Protein AF-A0A927HMG7-F1 (afdb_monomer)

Foldseek 3Di:
DLQAAEEECDPCPPQDDDPHHYDHPVGDLQPSHQEYEYEPVCVVVVVLVVCVVRHPPHAYEYEDEPPDDDDPVCPVSHPYYHYSVPRCPDPPCVVGPD

Mean predicted aligned error: 5.78 Å

Solvent-accessible surface area (backbone atoms only — not comparable to full-atom values): 6045 Å² total; per-residue (Å²): 132,85,81,46,25,34,30,24,70,60,93,50,77,91,72,52,71,62,95,54,53,77,42,48,56,91,78,53,79,53,71,61,44,64,33,37,40,36,40,56,68,46,45,75,73,46,48,53,60,54,45,70,75,60,42,87,78,55,50,32,28,38,41,34,55,87,93,58,76,84,58,77,92,49,51,90,74,37,74,45,77,47,55,64,79,57,75,54,86,76,50,59,50,67,77,56,68,133

Organism: Klebsiella pneumoniae (NCBI:txid573)

Sequence (98 aa):
MKNYKVAVSYDMSDSISTHRKFVNILHTDFSYIAAIIISLDNIQDGRLDFIEQNSFGQPVFAIINKDEVIPTNIINRLTGVIDLNKRIQTGFSRLFPD

InterPro domains:
  IPR005308 Orn/Lys/Arg decarboxylase, N-terminal [PF03709] (5-86)
  IPR011006 CheY-like superfamily [SSF52172] (1-92)
  IPR027464 Ornithine decarboxylase, N-terminal [G3DSA:3.40.50.220] (1-95)

Secondary structure (DSSP, 8-state):
----EEEESS--TTT---SSPEEEGGG--STTEEEEEEEHHHHHTTHHHHHHHHS-S--EEEEE-TT----GGGGGG-SEEEETTS--SSSHHHHS--

Nearest PDB structures (foldseek):
  1c4k-assembly1_A  TM=7.613E-01  e=3.032E-04  Lactobacillus sp. 30A
  5fkz-assembly1_E  TM=5.964E-01  e=2.747E-01  Escherichia coli K-12
  6y3x-assembly1_A  TM=5.676E-01  e=2.935E-01  Francisella tularensis subsp. novicida
  6d8g-assembly1_B  TM=5.464E-01  e=5.037E+00  Bacteroides uniformis str. 3978 T3 ii

pLDDT: mean 83.99, std 14.31, range [47.78, 96.44]

Structure (mmCIF, N/CA/C/O backbone):
data_AF-A0A927HMG7-F1
#
_entry.id   AF-A0A927HMG7-F1
#
loop_
_atom_site.group_PDB
_atom_site.id
_atom_site.type_symbol
_atom_site.label_atom_id
_atom_site.label_alt_id
_atom_site.label_comp_id
_atom_site.label_asym_id
_atom_site.label_entity_id
_atom_site.label_seq_id
_atom_site.pdbx_PDB_ins_code
_atom_site.Cartn_x
_atom_site.Cartn_y
_atom_site.Cartn_z
_atom_site.occupancy
_atom_site.B_iso_or_equiv
_atom_site.auth_seq_id
_atom_site.auth_comp_id
_atom_site.auth_asym_id
_atom_site.auth_atom_id
_atom_site.pdbx_PDB_model_num
ATOM 1 N N . MET A 1 1 ? -9.874 17.090 14.907 1.00 53.62 1 MET A N 1
ATOM 2 C CA . MET A 1 1 ? -9.693 16.406 13.607 1.00 53.62 1 MET A CA 1
ATOM 3 C C . MET A 1 1 ? -8.794 15.203 13.842 1.00 53.62 1 MET A C 1
ATOM 5 O O . MET A 1 1 ? -7.830 15.334 14.588 1.00 53.62 1 MET A O 1
ATOM 9 N N . LYS A 1 2 ? -9.147 14.018 13.329 1.00 64.75 2 LYS A N 1
ATOM 10 C CA . LYS A 1 2 ? -8.283 12.833 13.443 1.00 64.75 2 LYS A CA 1
ATOM 11 C C . LYS A 1 2 ? -7.124 13.010 12.459 1.00 64.75 2 LYS A C 1
ATOM 13 O O . LYS A 1 2 ? -7.369 13.129 11.266 1.00 64.75 2 LYS A O 1
ATOM 18 N N . ASN A 1 3 ? -5.888 13.048 12.954 1.00 83.19 3 ASN A N 1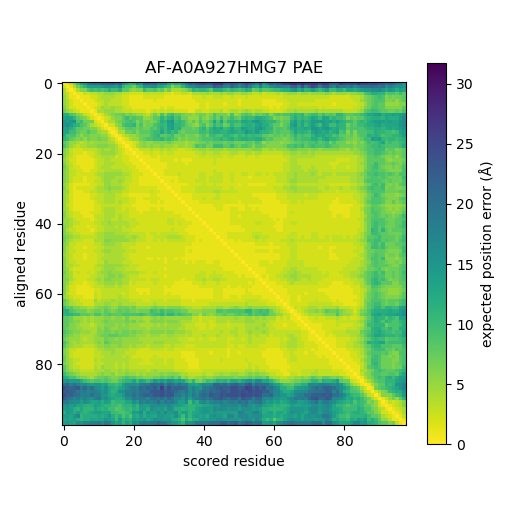
ATOM 19 C CA . ASN A 1 3 ? -4.699 13.163 12.107 1.00 83.19 3 ASN A CA 1
ATOM 20 C C . ASN A 1 3 ? -4.386 11.801 11.488 1.00 83.19 3 ASN A C 1
ATOM 22 O O . ASN A 1 3 ? -3.636 11.012 12.069 1.00 83.19 3 ASN A O 1
ATOM 26 N N . TYR A 1 4 ? -4.997 11.518 10.338 1.00 90.25 4 TYR A N 1
ATOM 27 C CA . TYR A 1 4 ? -4.707 10.299 9.599 1.00 90.25 4 TYR A CA 1
ATOM 28 C C . TYR A 1 4 ? -3.265 10.309 9.074 1.00 90.25 4 TYR A C 1
ATOM 30 O O . TYR A 1 4 ? -2.730 11.346 8.679 1.00 90.25 4 TYR A O 1
ATOM 38 N N . LYS A 1 5 ? -2.631 9.139 9.086 1.00 92.19 5 LYS A N 1
ATOM 39 C CA . LYS A 1 5 ? -1.265 8.904 8.604 1.00 92.19 5 LYS A CA 1
ATOM 40 C C . LYS A 1 5 ? -1.294 8.115 7.297 1.00 92.19 5 LYS A C 1
ATOM 42 O O . LYS A 1 5 ? -2.339 7.609 6.887 1.00 92.19 5 LYS A O 1
ATOM 47 N N . VAL A 1 6 ? -0.135 7.990 6.666 1.00 92.00 6 VAL A N 1
ATOM 48 C CA . VAL A 1 6 ? 0.079 7.086 5.532 1.00 92.00 6 VAL A CA 1
ATOM 49 C C . VAL A 1 6 ? 0.980 5.947 5.993 1.00 92.00 6 VAL A C 1
ATOM 51 O O . VAL A 1 6 ? 2.054 6.198 6.542 1.00 92.00 6 VAL A O 1
ATOM 54 N N . ALA A 1 7 ? 0.539 4.705 5.810 1.00 94.56 7 ALA A N 1
ATOM 55 C CA . ALA A 1 7 ? 1.358 3.542 6.126 1.00 94.56 7 ALA A CA 1
ATOM 56 C C . ALA A 1 7 ? 2.253 3.196 4.927 1.00 94.56 7 ALA A C 1
ATOM 58 O O . ALA A 1 7 ? 1.775 3.194 3.795 1.00 94.56 7 ALA A O 1
ATOM 59 N N . VAL A 1 8 ? 3.536 2.922 5.160 1.00 93.75 8 VAL A N 1
ATOM 60 C CA . VAL A 1 8 ? 4.533 2.671 4.106 1.00 93.75 8 VAL A CA 1
ATOM 61 C C . VAL A 1 8 ? 5.375 1.430 4.408 1.00 93.75 8 VAL A C 1
ATOM 63 O O . VAL A 1 8 ? 5.714 1.177 5.565 1.00 93.75 8 VAL A O 1
ATOM 66 N N . SER A 1 9 ? 5.708 0.637 3.387 1.00 91.00 9 SER A N 1
ATOM 67 C CA . SER A 1 9 ? 6.591 -0.539 3.526 1.00 91.00 9 SER A CA 1
ATOM 68 C C . SER A 1 9 ? 8.076 -0.242 3.297 1.00 91.00 9 SER A C 1
ATOM 70 O O . SER A 1 9 ? 8.926 -1.096 3.531 1.00 91.00 9 SER A O 1
ATOM 72 N N . TYR A 1 10 ? 8.382 0.964 2.830 1.00 80.94 10 TYR A N 1
ATOM 73 C CA . TYR A 1 10 ? 9.721 1.470 2.556 1.00 80.94 10 TYR A CA 1
ATOM 74 C C . TYR A 1 10 ? 9.780 2.951 2.953 1.00 80.94 10 TYR A C 1
ATOM 76 O O . TYR A 1 10 ? 8.735 3.598 3.068 1.00 80.94 10 TYR A O 1
ATOM 84 N N . ASP A 1 11 ? 10.977 3.486 3.198 1.00 72.75 11 ASP A N 1
ATOM 85 C CA . ASP A 1 11 ? 11.138 4.900 3.532 1.00 72.75 11 ASP A CA 1
ATOM 86 C C . ASP A 1 11 ? 10.887 5.780 2.299 1.00 72.75 11 ASP A C 1
ATOM 88 O O . ASP A 1 11 ? 11.681 5.848 1.367 1.00 72.75 11 ASP A O 1
ATOM 92 N N . MET A 1 12 ? 9.735 6.444 2.292 1.00 68.00 12 MET A N 1
ATOM 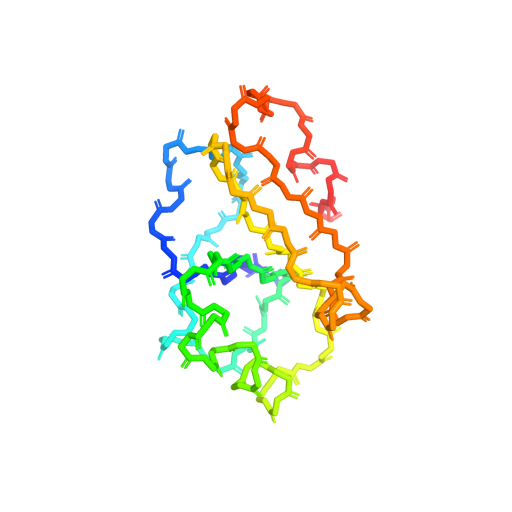93 C CA . MET A 1 12 ? 9.241 7.234 1.161 1.00 68.00 12 MET A CA 1
ATOM 94 C C . MET A 1 12 ? 9.466 8.735 1.330 1.00 68.00 12 MET A C 1
ATOM 96 O O . MET A 1 12 ? 8.947 9.525 0.536 1.00 68.00 12 MET A O 1
ATOM 100 N N . SER A 1 13 ? 10.233 9.126 2.352 1.00 63.94 13 SER A N 1
ATOM 101 C CA . SER A 1 13 ? 10.414 10.519 2.771 1.00 63.94 13 SER A CA 1
ATOM 102 C C . SER A 1 13 ? 10.892 11.436 1.639 1.00 63.94 13 SER A C 1
ATOM 104 O O . SER A 1 13 ? 10.437 12.574 1.546 1.00 63.94 13 SER A O 1
ATOM 106 N N . ASP A 1 14 ? 11.732 10.926 0.734 1.00 65.81 14 ASP A N 1
ATOM 107 C CA . ASP A 1 14 ? 12.326 11.715 -0.356 1.00 65.81 14 ASP A CA 1
ATOM 108 C C . ASP A 1 14 ? 11.525 11.678 -1.667 1.00 65.81 14 ASP A C 1
ATOM 110 O O . ASP A 1 14 ? 11.751 12.484 -2.573 1.00 65.81 14 ASP A O 1
ATOM 114 N N . SER A 1 15 ? 10.584 10.738 -1.790 1.00 65.81 15 SER A N 1
ATOM 115 C CA . SER A 1 15 ? 9.880 10.456 -3.049 1.00 65.81 15 SER A CA 1
ATOM 116 C C . SER A 1 15 ? 8.467 11.035 -3.097 1.00 65.81 15 SER A C 1
ATOM 118 O O . SER A 1 15 ? 7.908 11.218 -4.180 1.00 65.81 15 SER A O 1
ATOM 120 N N . ILE A 1 16 ? 7.880 11.337 -1.935 1.00 67.25 16 ILE A N 1
ATOM 121 C CA . ILE A 1 16 ? 6.497 11.794 -1.816 1.00 67.25 16 ILE A CA 1
ATOM 122 C C . ILE A 1 16 ? 6.409 13.002 -0.887 1.00 67.25 16 ILE A C 1
ATOM 124 O O . ILE A 1 16 ? 6.704 12.916 0.301 1.00 67.25 16 ILE A O 1
ATOM 128 N N . SER A 1 17 ? 5.891 14.115 -1.411 1.00 68.56 17 SER A N 1
ATOM 129 C CA . SER A 1 17 ? 5.545 15.284 -0.601 1.00 68.56 17 SER A CA 1
ATOM 130 C C . SER A 1 17 ? 4.090 15.200 -0.131 1.00 68.56 17 SER A C 1
ATOM 132 O O . SER A 1 17 ? 3.160 15.163 -0.940 1.00 68.56 17 SER A O 1
ATOM 134 N N . THR A 1 18 ? 3.884 15.150 1.184 1.00 74.56 18 THR A N 1
ATOM 135 C CA . THR A 1 18 ? 2.563 15.163 1.826 1.00 74.56 18 THR A CA 1
ATOM 136 C C . THR A 1 18 ? 2.638 15.829 3.200 1.00 74.56 18 THR A C 1
ATOM 138 O O . THR A 1 18 ? 3.682 15.818 3.847 1.00 74.56 18 THR A O 1
ATOM 141 N N . HIS A 1 19 ? 1.522 16.395 3.664 1.00 77.94 19 HIS A N 1
ATOM 142 C CA . HIS A 1 19 ? 1.396 16.940 5.021 1.00 77.94 19 HIS A CA 1
ATOM 143 C C . HIS A 1 19 ? 1.154 15.852 6.081 1.00 77.94 19 HIS A C 1
ATOM 145 O O . HIS A 1 19 ? 1.243 16.119 7.282 1.00 77.94 19 HIS A O 1
ATOM 151 N N . ARG A 1 20 ? 0.848 14.617 5.657 1.00 83.69 20 ARG A N 1
ATOM 152 C CA . ARG A 1 20 ? 0.618 13.488 6.566 1.00 83.69 20 ARG A CA 1
ATOM 153 C C . ARG A 1 20 ? 1.929 12.860 7.016 1.00 83.69 20 ARG A C 1
ATOM 155 O O . ARG A 1 20 ? 2.879 12.746 6.252 1.00 83.69 20 ARG A O 1
ATOM 162 N N . LYS A 1 21 ? 1.956 12.384 8.261 1.00 87.62 21 LYS A N 1
ATOM 163 C CA . LYS A 1 21 ? 3.077 11.581 8.764 1.00 87.62 21 LYS A CA 1
ATOM 164 C C . LYS A 1 21 ? 3.068 10.200 8.115 1.00 87.62 21 LYS A C 1
ATOM 166 O O . LYS A 1 21 ? 1.999 9.604 7.958 1.00 87.62 21 LYS A O 1
ATOM 171 N N . PHE A 1 22 ? 4.256 9.678 7.839 1.00 90.12 22 PHE A N 1
ATOM 172 C CA . PHE A 1 22 ? 4.447 8.281 7.473 1.00 90.12 22 PHE A CA 1
ATOM 173 C C . PHE A 1 22 ? 4.603 7.400 8.718 1.00 90.12 22 PHE A C 1
ATOM 175 O O . PHE A 1 22 ? 5.139 7.832 9.742 1.00 90.12 22 PHE A O 1
ATOM 182 N N . VAL A 1 23 ? 4.112 6.166 8.641 1.00 92.31 23 VAL A N 1
ATOM 183 C CA . VAL A 1 23 ? 4.351 5.109 9.632 1.00 92.31 23 VAL A CA 1
ATOM 184 C C . VAL A 1 23 ? 4.666 3.806 8.909 1.00 92.31 23 VAL A C 1
ATOM 186 O O . VAL A 1 23 ? 4.112 3.540 7.849 1.00 92.31 23 VAL A O 1
ATOM 189 N N . ASN A 1 24 ? 5.562 2.991 9.457 1.00 92.81 24 ASN A N 1
ATOM 190 C CA . ASN A 1 24 ? 5.884 1.697 8.863 1.00 92.81 24 ASN A CA 1
ATOM 191 C C . ASN A 1 24 ? 4.683 0.735 8.984 1.00 92.81 24 ASN A C 1
ATOM 193 O O . ASN A 1 24 ? 4.090 0.655 10.062 1.00 92.81 24 ASN A O 1
ATOM 197 N N . ILE A 1 25 ? 4.349 -0.009 7.919 1.00 94.69 25 ILE A N 1
ATOM 198 C CA . ILE A 1 25 ? 3.257 -1.008 7.920 1.00 94.69 25 ILE A CA 1
ATOM 199 C C . ILE A 1 25 ? 3.408 -2.082 9.009 1.00 94.69 25 ILE A C 1
ATOM 201 O O . ILE A 1 25 ? 2.412 -2.627 9.464 1.00 94.69 25 ILE A O 1
ATOM 205 N N . LEU A 1 26 ? 4.635 -2.375 9.448 1.00 92.44 26 LEU A N 1
ATOM 206 C CA . LEU A 1 26 ? 4.915 -3.348 10.507 1.00 92.44 26 LEU A CA 1
ATOM 207 C C . LEU A 1 26 ? 4.714 -2.765 11.912 1.00 92.44 26 LEU A C 1
ATOM 209 O O . LEU A 1 26 ? 4.649 -3.512 12.882 1.00 92.44 26 LEU A O 1
ATOM 213 N N . HIS A 1 27 ? 4.636 -1.437 12.038 1.00 93.12 27 HIS A N 1
ATOM 214 C CA . HIS A 1 27 ? 4.539 -0.716 13.313 1.00 93.12 27 HIS A CA 1
ATOM 215 C C . HIS A 1 27 ? 3.212 0.056 13.441 1.00 93.12 27 HIS A C 1
ATOM 217 O O . HIS A 1 27 ? 3.141 1.085 14.117 1.00 93.12 27 HIS A O 1
ATOM 223 N N . THR A 1 28 ? 2.158 -0.407 12.770 1.00 93.25 28 THR A N 1
ATOM 224 C CA . THR A 1 28 ? 0.813 0.171 12.841 1.00 93.25 28 THR A CA 1
ATOM 225 C C . THR A 1 28 ? -0.234 -0.930 12.927 1.00 93.25 28 THR A C 1
ATOM 227 O O . THR A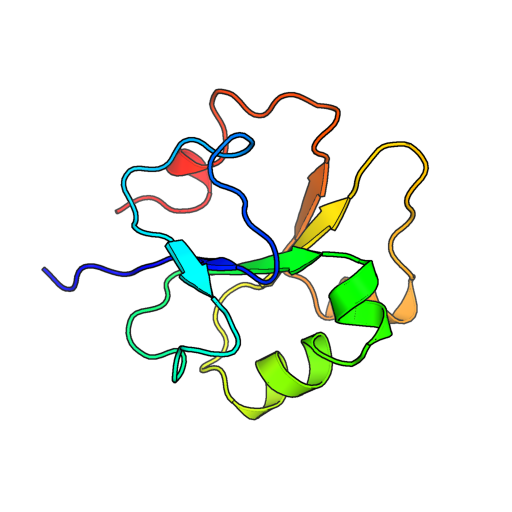 1 28 ? -0.089 -1.993 12.339 1.00 93.25 28 THR A O 1
ATOM 230 N N . ASP A 1 29 ? -1.310 -0.647 13.648 1.00 94.56 29 ASP A N 1
ATOM 231 C CA . ASP A 1 29 ? -2.545 -1.433 13.705 1.00 94.5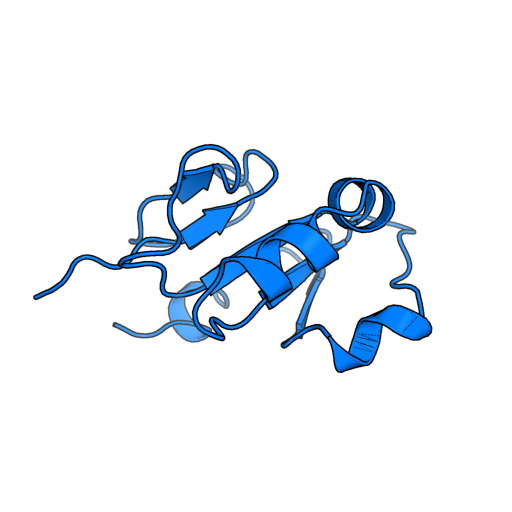6 29 ASP A CA 1
ATOM 232 C C . ASP A 1 29 ? -3.548 -1.029 12.606 1.00 94.56 29 ASP A C 1
ATOM 234 O O . ASP A 1 29 ? -4.724 -1.364 12.679 1.00 94.56 29 ASP A O 1
ATOM 238 N N . PHE A 1 30 ? -3.108 -0.229 11.627 1.00 94.75 30 PHE A N 1
ATOM 239 C CA . PHE A 1 30 ? -3.923 0.386 10.575 1.00 94.75 30 PHE A CA 1
ATOM 240 C C . PHE A 1 30 ? -5.021 1.349 11.064 1.00 94.75 30 PHE A C 1
ATOM 242 O O . PHE A 1 30 ? -5.738 1.944 10.249 1.00 94.75 30 PHE A O 1
ATOM 249 N N . SER A 1 31 ? -5.113 1.606 12.371 1.00 92.44 31 SER A N 1
ATOM 250 C CA . SER A 1 31 ? -5.984 2.639 12.917 1.00 92.44 31 SER A CA 1
ATOM 251 C C . SER A 1 31 ? -5.471 4.014 12.504 1.00 92.44 31 SER A C 1
ATOM 253 O O . SER A 1 31 ? -4.278 4.314 12.575 1.00 92.44 31 SER A O 1
ATOM 255 N N . TYR A 1 32 ? -6.388 4.898 12.107 1.00 92.62 32 TYR A N 1
ATOM 256 C CA . TYR A 1 32 ? -6.046 6.258 11.678 1.00 92.62 32 TYR A CA 1
ATOM 257 C C . TYR A 1 32 ? -5.072 6.292 10.486 1.00 92.62 32 TYR A C 1
ATOM 259 O O . TYR A 1 32 ? -4.283 7.227 10.352 1.00 92.62 32 TYR A O 1
ATOM 267 N N . ILE A 1 33 ? -5.137 5.298 9.598 1.00 94.12 33 ILE A N 1
ATOM 268 C CA . ILE A 1 33 ? -4.441 5.298 8.308 1.00 94.12 33 ILE A CA 1
ATOM 269 C C . ILE A 1 33 ? -5.408 5.727 7.206 1.00 94.12 33 ILE A C 1
ATOM 271 O O . ILE A 1 33 ? -6.506 5.187 7.106 1.00 94.12 33 ILE A O 1
ATOM 275 N N . ALA A 1 34 ? -5.014 6.722 6.408 1.00 92.75 34 ALA A N 1
ATOM 276 C CA . ALA A 1 34 ? -5.779 7.173 5.243 1.00 92.75 34 ALA A CA 1
ATOM 277 C C . ALA A 1 34 ? -5.482 6.324 4.002 1.00 92.75 34 ALA A C 1
ATOM 279 O O . ALA A 1 34 ? -6.352 6.153 3.155 1.00 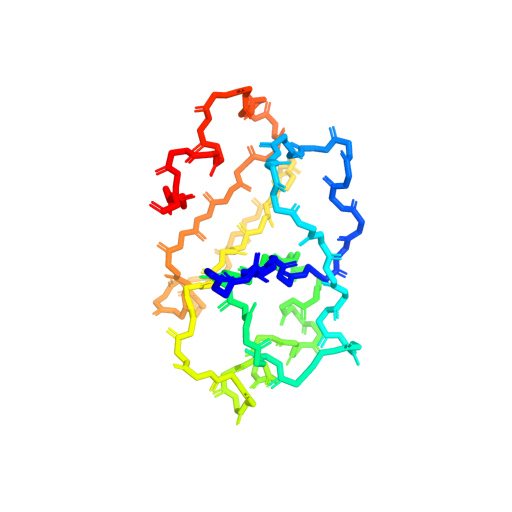92.75 34 ALA A O 1
ATOM 280 N N . ALA A 1 35 ? -4.250 5.826 3.885 1.00 93.25 35 ALA A N 1
ATOM 281 C CA . ALA A 1 35 ? -3.787 5.069 2.733 1.00 93.25 35 ALA A CA 1
ATOM 282 C C . ALA A 1 35 ? -2.548 4.247 3.060 1.00 93.25 35 ALA A C 1
ATOM 284 O O . ALA A 1 35 ? -1.781 4.593 3.967 1.00 93.25 35 ALA A O 1
ATOM 285 N N . ILE A 1 36 ? -2.341 3.195 2.277 1.00 95.06 36 ILE A N 1
ATOM 286 C CA . ILE A 1 36 ? -1.209 2.289 2.408 1.00 95.06 36 ILE A CA 1
ATOM 287 C C . ILE A 1 36 ? -0.419 2.311 1.106 1.00 95.06 36 ILE A C 1
ATOM 289 O O . ILE A 1 36 ? -0.988 2.206 0.022 1.00 95.06 36 ILE A O 1
ATOM 293 N N . ILE A 1 37 ? 0.896 2.450 1.216 1.00 93.62 37 ILE A N 1
ATOM 294 C CA . ILE A 1 37 ? 1.823 2.413 0.092 1.00 93.62 37 ILE A CA 1
ATOM 295 C C . ILE A 1 37 ? 2.794 1.261 0.316 1.00 93.62 37 ILE A C 1
ATOM 297 O O . ILE A 1 37 ? 3.443 1.177 1.359 1.00 93.62 37 ILE A O 1
ATOM 301 N N . ILE A 1 38 ? 2.909 0.378 -0.665 1.00 93.81 38 ILE A N 1
ATOM 302 C CA . ILE A 1 38 ? 3.703 -0.842 -0.557 1.00 93.81 38 ILE A CA 1
ATOM 303 C C . ILE A 1 38 ? 4.614 -1.003 -1.778 1.00 93.81 38 ILE A C 1
ATOM 305 O O . ILE A 1 38 ? 4.202 -0.740 -2.907 1.00 93.81 38 ILE A O 1
ATOM 309 N N . SER A 1 39 ? 5.865 -1.407 -1.556 1.00 92.38 39 SER A N 1
ATOM 310 C CA . SER A 1 39 ? 6.797 -1.729 -2.640 1.00 92.38 39 SER A CA 1
ATOM 311 C C . SER A 1 39 ? 6.509 -3.083 -3.265 1.00 92.38 39 SER A C 1
ATOM 313 O O . SER A 1 39 ? 5.938 -3.965 -2.620 1.00 92.38 39 SER A O 1
ATOM 315 N N . LEU A 1 40 ? 6.938 -3.262 -4.513 1.00 91.69 40 LEU A N 1
ATOM 316 C CA . LEU A 1 40 ? 6.769 -4.530 -5.206 1.00 91.69 40 LEU A CA 1
ATOM 317 C C . LEU A 1 40 ? 7.461 -5.690 -4.469 1.00 91.69 40 LEU A C 1
ATOM 319 O O . LEU A 1 40 ? 6.833 -6.730 -4.295 1.00 91.69 40 LEU A O 1
ATOM 323 N N . ASP A 1 41 ? 8.669 -5.479 -3.939 1.00 91.88 41 ASP A N 1
ATOM 324 C CA . ASP A 1 41 ? 9.381 -6.468 -3.111 1.00 91.88 41 ASP A CA 1
ATOM 325 C C . ASP A 1 41 ? 8.546 -6.915 -1.906 1.00 91.88 41 ASP A C 1
ATOM 327 O O . ASP A 1 41 ? 8.341 -8.102 -1.674 1.00 91.88 41 ASP A O 1
ATOM 331 N N . ASN A 1 42 ? 7.961 -5.962 -1.173 1.00 93.25 42 ASN A N 1
ATOM 332 C CA . ASN A 1 42 ? 7.122 -6.291 -0.023 1.00 93.25 42 ASN A CA 1
ATOM 333 C C . ASN A 1 42 ? 5.842 -7.031 -0.444 1.00 93.25 42 ASN A C 1
ATOM 335 O O . ASN A 1 42 ? 5.349 -7.872 0.308 1.00 93.25 42 ASN A O 1
ATOM 339 N N . ILE A 1 43 ? 5.286 -6.741 -1.626 1.00 93.69 43 ILE A N 1
ATOM 340 C CA . ILE A 1 43 ? 4.156 -7.514 -2.153 1.00 93.69 43 ILE A CA 1
ATOM 341 C C . ILE A 1 43 ? 4.583 -8.959 -2.440 1.00 93.69 43 ILE A C 1
ATOM 343 O O . ILE A 1 43 ? 3.854 -9.880 -2.074 1.00 93.69 43 ILE A O 1
ATOM 347 N N . GLN A 1 44 ? 5.752 -9.160 -3.052 1.00 91.25 44 GLN A N 1
ATOM 348 C CA . GLN A 1 44 ? 6.304 -10.492 -3.326 1.00 91.25 44 GLN A CA 1
ATOM 349 C C . GLN A 1 44 ? 6.600 -11.269 -2.034 1.00 91.25 44 GLN A C 1
ATOM 351 O O . GLN A 1 44 ? 6.365 -12.474 -1.985 1.00 91.25 44 GLN A O 1
ATOM 356 N N . ASP A 1 45 ? 6.977 -10.568 -0.964 1.00 92.62 45 ASP A N 1
ATOM 357 C CA . ASP A 1 45 ? 7.171 -11.121 0.383 1.00 92.62 45 ASP A CA 1
ATOM 358 C C . ASP A 1 45 ? 5.854 -11.371 1.156 1.00 92.62 45 ASP A C 1
ATOM 360 O O . ASP A 1 45 ? 5.864 -11.653 2.357 1.00 92.62 45 ASP A O 1
ATOM 364 N N . GLY A 1 46 ? 4.693 -11.237 0.506 1.00 92.81 46 GLY A N 1
ATOM 365 C CA . GLY A 1 46 ? 3.383 -11.519 1.103 1.00 92.81 46 GLY A CA 1
ATOM 366 C C . GLY A 1 46 ? 2.832 -10.408 2.005 1.00 92.81 46 GLY A C 1
ATOM 367 O O . GLY A 1 46 ? 1.834 -10.605 2.702 1.00 92.81 46 GLY A O 1
ATOM 368 N N . ARG A 1 47 ? 3.423 -9.203 2.007 1.00 95.25 47 ARG A N 1
ATOM 369 C CA . ARG A 1 47 ? 2.916 -8.085 2.831 1.00 95.25 47 ARG A CA 1
ATOM 370 C C . ARG A 1 47 ? 1.564 -7.557 2.365 1.00 95.25 47 ARG A C 1
ATOM 372 O O . ARG A 1 47 ? 0.853 -6.965 3.173 1.00 95.25 47 ARG A O 1
ATOM 379 N N . LEU A 1 48 ? 1.186 -7.790 1.108 1.00 95.50 48 LEU A N 1
ATOM 380 C CA . LEU A 1 48 ? -0.151 -7.447 0.624 1.00 95.50 48 LEU A CA 1
ATOM 381 C C . LEU A 1 48 ? -1.231 -8.296 1.314 1.00 95.50 48 LEU A C 1
ATOM 383 O O . LEU A 1 48 ? -2.241 -7.749 1.748 1.00 95.50 48 LEU A O 1
ATOM 387 N N . ASP A 1 49 ? -0.977 -9.593 1.516 1.00 95.50 49 ASP A N 1
ATOM 388 C CA . ASP A 1 49 ? -1.889 -10.478 2.254 1.00 95.50 49 ASP A CA 1
ATOM 389 C C . ASP A 1 49 ? -2.013 -10.034 3.721 1.00 95.50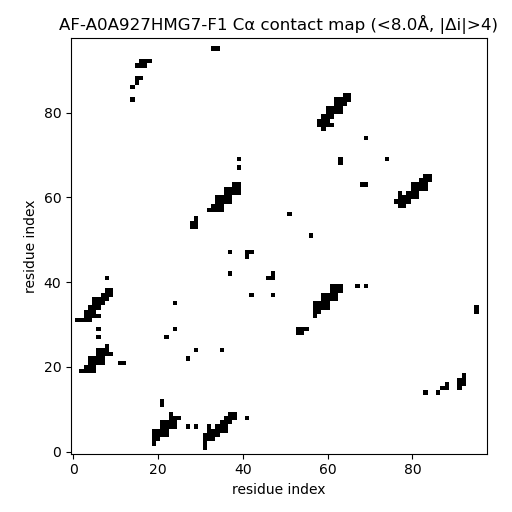 49 ASP A C 1
ATOM 391 O O . ASP A 1 49 ? -3.110 -9.977 4.273 1.00 95.50 49 ASP A O 1
ATOM 395 N N . PHE A 1 50 ? -0.891 -9.651 4.345 1.00 95.19 50 PHE A N 1
ATOM 396 C CA . PHE A 1 50 ? -0.886 -9.093 5.701 1.00 95.19 50 PHE A CA 1
ATOM 397 C C . PHE A 1 50 ? -1.754 -7.830 5.808 1.00 95.19 50 PHE A C 1
ATOM 399 O O . PHE A 1 50 ? -2.535 -7.701 6.751 1.00 95.19 50 PHE A O 1
ATOM 406 N N . ILE A 1 51 ? -1.650 -6.914 4.842 1.00 96.44 51 ILE A N 1
ATOM 407 C CA . ILE A 1 51 ? -2.469 -5.698 4.800 1.00 96.44 51 ILE A CA 1
ATOM 408 C C . ILE A 1 51 ? -3.954 -6.048 4.663 1.00 96.44 51 ILE A C 1
ATOM 410 O O . ILE A 1 51 ? -4.772 -5.522 5.413 1.00 96.44 51 ILE A O 1
ATOM 414 N N . GLU A 1 52 ? -4.325 -6.946 3.754 1.00 95.00 52 GLU A N 1
ATOM 415 C CA . GLU A 1 52 ? -5.732 -7.318 3.545 1.00 95.00 52 GLU A CA 1
ATOM 416 C C . GLU A 1 52 ? -6.367 -7.982 4.771 1.00 95.00 52 GLU A C 1
ATOM 418 O O . GLU A 1 52 ? -7.551 -7.783 5.029 1.00 95.00 52 GLU A O 1
ATOM 423 N N . GLN A 1 53 ? -5.587 -8.732 5.551 1.00 95.75 53 GLN A N 1
ATOM 424 C CA . GLN A 1 53 ? -6.074 -9.404 6.758 1.00 95.75 53 GLN A CA 1
ATOM 425 C C . GLN A 1 53 ? -6.227 -8.474 7.970 1.00 95.75 53 GLN A C 1
ATOM 427 O O . GLN A 1 53 ? -7.040 -8.759 8.847 1.00 95.75 53 GLN A O 1
ATOM 432 N N . ASN A 1 54 ? -5.435 -7.399 8.054 1.00 95.81 54 ASN A N 1
ATOM 433 C CA . ASN A 1 54 ? -5.330 -6.573 9.268 1.00 95.81 54 ASN A CA 1
ATOM 434 C C . ASN A 1 54 ? -5.849 -5.141 9.094 1.00 95.81 54 ASN A C 1
ATOM 436 O O . ASN A 1 54 ? -6.109 -4.459 10.083 1.00 95.81 54 ASN A O 1
ATOM 440 N N . SER A 1 55 ? -5.969 -4.663 7.857 1.00 95.06 55 SER A N 1
ATOM 441 C CA . SER A 1 55 ? -6.447 -3.315 7.563 1.00 95.06 55 SER A CA 1
ATOM 442 C C . SER A 1 55 ? -7.979 -3.258 7.493 1.00 95.06 55 SER A C 1
ATOM 444 O O . SER A 1 55 ? -8.675 -4.270 7.495 1.00 95.06 55 SER A O 1
ATOM 446 N N . PHE A 1 56 ? -8.524 -2.047 7.430 1.00 94.75 56 PHE A N 1
ATOM 447 C CA . PHE A 1 56 ? -9.963 -1.772 7.441 1.00 94.75 56 PHE A CA 1
ATOM 448 C C . PHE A 1 56 ? -10.492 -1.390 6.048 1.00 94.75 56 PHE A C 1
ATOM 450 O O . PHE A 1 56 ? -11.456 -0.634 5.936 1.00 94.75 56 PHE A O 1
ATOM 457 N N . GLY A 1 57 ? -9.839 -1.872 4.984 1.00 93.12 57 GLY A N 1
ATOM 458 C CA . GLY A 1 57 ? -10.181 -1.538 3.597 1.00 93.12 57 GLY A CA 1
ATOM 459 C C . GLY A 1 57 ? -9.632 -0.187 3.129 1.00 93.12 57 GLY A C 1
ATOM 460 O O . GLY A 1 57 ? -10.191 0.421 2.218 1.00 93.12 57 GLY A O 1
ATOM 461 N N . GLN A 1 58 ? -8.560 0.312 3.757 1.00 94.94 58 GLN A N 1
ATOM 462 C CA . GLN A 1 58 ? -7.859 1.498 3.268 1.00 94.94 58 GLN A CA 1
ATOM 463 C C . GLN A 1 58 ? -7.366 1.277 1.835 1.00 94.94 58 GLN A C 1
ATOM 465 O O . GLN A 1 58 ? -6.962 0.167 1.487 1.00 94.94 58 GLN A O 1
ATOM 470 N N . PRO A 1 59 ? -7.323 2.335 1.012 1.00 95.12 59 PRO A N 1
ATOM 471 C CA . PRO A 1 59 ? -6.795 2.224 -0.332 1.00 95.12 59 PRO A CA 1
ATOM 472 C C . PRO A 1 59 ? -5.302 1.864 -0.301 1.00 95.12 59 PRO A C 1
ATOM 474 O O . PRO A 1 59 ? -4.513 2.470 0.437 1.00 95.12 59 PRO A O 1
ATOM 477 N N . VAL A 1 60 ? -4.926 0.877 -1.116 1.00 95.88 60 VAL A N 1
ATOM 478 C CA . VAL A 1 60 ? -3.566 0.330 -1.205 1.00 95.88 60 VAL A CA 1
ATOM 479 C C . VAL A 1 60 ? -2.959 0.697 -2.550 1.00 95.88 60 VAL A C 1
ATOM 481 O O . VAL A 1 60 ? -3.538 0.422 -3.599 1.00 95.88 60 VAL A O 1
ATOM 484 N N . PHE A 1 61 ? -1.773 1.293 -2.534 1.00 93.69 61 PHE A N 1
ATOM 485 C CA . PHE A 1 61 ? -1.047 1.680 -3.735 1.00 93.69 61 PHE A CA 1
ATOM 486 C C . PHE A 1 61 ? 0.275 0.934 -3.805 1.00 93.69 61 PHE A C 1
ATOM 488 O O . PHE A 1 61 ? 1.058 0.968 -2.854 1.00 93.69 61 PHE A O 1
ATOM 495 N N . ALA A 1 62 ? 0.542 0.295 -4.940 1.00 92.81 62 ALA A N 1
ATOM 496 C CA . ALA A 1 62 ? 1.869 -0.240 -5.206 1.00 92.81 62 ALA A CA 1
ATOM 497 C C . ALA A 1 62 ? 2.775 0.872 -5.728 1.00 92.81 62 ALA A C 1
ATOM 499 O O . ALA A 1 62 ? 2.337 1.701 -6.528 1.00 92.81 62 ALA A O 1
ATOM 500 N N . ILE A 1 63 ? 4.034 0.876 -5.313 1.00 89.94 63 ILE A N 1
ATOM 501 C CA . ILE A 1 63 ? 5.061 1.692 -5.962 1.00 89.94 63 ILE A CA 1
ATOM 502 C C . ILE A 1 63 ? 5.886 0.844 -6.905 1.00 89.94 63 ILE A C 1
ATOM 504 O O . ILE A 1 63 ? 6.154 -0.322 -6.613 1.00 89.94 63 ILE A O 1
ATOM 508 N N . ILE A 1 64 ? 6.280 1.461 -8.013 1.00 88.88 64 ILE A N 1
ATOM 509 C CA . ILE A 1 64 ? 7.199 0.870 -8.974 1.00 88.88 64 ILE A CA 1
ATOM 510 C C . ILE A 1 64 ? 8.339 1.832 -9.302 1.00 88.88 64 ILE A C 1
ATOM 512 O O . ILE A 1 64 ? 8.142 3.044 -9.449 1.00 88.88 64 ILE A O 1
ATOM 516 N N . ASN A 1 65 ? 9.531 1.264 -9.428 1.00 85.38 65 ASN A N 1
ATOM 517 C CA . ASN A 1 65 ? 10.717 1.887 -9.991 1.00 85.38 65 ASN A CA 1
ATOM 518 C C . ASN A 1 65 ? 10.871 1.530 -11.471 1.00 85.38 65 ASN A C 1
ATOM 520 O O . ASN A 1 65 ? 10.004 0.916 -12.095 1.00 85.38 65 ASN A O 1
ATOM 524 N N . LYS A 1 66 ? 11.965 2.000 -12.079 1.00 78.69 66 LYS A N 1
ATOM 525 C CA . LYS A 1 66 ? 12.242 1.754 -13.494 1.00 78.69 66 LYS A CA 1
ATOM 526 C C . LYS A 1 66 ? 12.315 0.248 -13.736 1.00 78.69 66 LYS A C 1
ATOM 528 O O . LYS A 1 66 ? 12.964 -0.457 -12.976 1.00 78.69 66 LYS A O 1
ATOM 533 N N . ASP A 1 67 ? 11.661 -0.201 -14.802 1.00 84.56 67 ASP A N 1
ATOM 534 C CA . ASP A 1 67 ? 11.663 -1.593 -15.265 1.00 84.56 67 ASP A CA 1
ATOM 535 C C . ASP A 1 67 ? 10.900 -2.590 -14.360 1.00 84.56 67 ASP A C 1
ATOM 537 O O . ASP A 1 67 ? 10.811 -3.773 -14.688 1.00 84.56 67 ASP A O 1
ATOM 541 N N . GLU A 1 68 ? 10.263 -2.124 -13.278 1.00 89.69 68 GLU A N 1
ATOM 542 C CA . GLU A 1 68 ? 9.362 -2.946 -12.466 1.00 89.69 68 GLU A CA 1
ATOM 543 C C . GLU A 1 68 ? 7.969 -3.050 -13.103 1.00 89.69 68 GLU A C 1
ATOM 545 O O . GLU A 1 68 ? 7.392 -2.073 -13.590 1.00 89.69 68 GLU A O 1
ATOM 550 N N . VAL A 1 69 ? 7.400 -4.257 -13.072 1.00 88.50 69 VAL A N 1
ATOM 551 C CA . VAL A 1 69 ? 6.082 -4.561 -13.638 1.00 88.50 69 VAL A CA 1
ATOM 552 C C . VAL A 1 69 ? 5.199 -5.165 -12.557 1.00 88.50 69 VAL A C 1
ATOM 554 O O . VAL A 1 69 ? 5.580 -6.133 -11.903 1.00 88.50 69 VAL A O 1
ATOM 557 N N . ILE A 1 70 ? 3.994 -4.617 -12.400 1.00 90.44 70 ILE A N 1
ATOM 558 C CA . ILE A 1 70 ? 2.996 -5.154 -11.475 1.00 90.44 70 ILE A CA 1
ATOM 559 C C . ILE A 1 70 ? 2.472 -6.503 -11.996 1.00 90.44 70 ILE A C 1
ATOM 561 O O . ILE A 1 70 ? 1.935 -6.556 -13.108 1.00 90.44 70 ILE A O 1
ATOM 565 N N . PRO A 1 71 ? 2.560 -7.585 -11.200 1.00 89.19 71 PRO A N 1
ATOM 566 C CA . PRO A 1 71 ? 1.971 -8.869 -11.548 1.00 89.19 71 PRO A CA 1
ATOM 567 C C . PRO A 1 71 ? 0.454 -8.761 -11.759 1.00 89.19 71 PRO A C 1
ATOM 569 O O . PRO A 1 71 ? -0.272 -8.194 -10.943 1.00 89.19 71 PRO A O 1
ATOM 572 N N . THR A 1 72 ? -0.066 -9.331 -12.847 1.00 89.81 72 THR A N 1
ATOM 573 C CA . THR A 1 72 ? -1.492 -9.195 -13.204 1.00 89.81 72 THR A CA 1
ATOM 574 C C . THR A 1 72 ? -2.430 -9.770 -12.141 1.00 89.81 72 THR A C 1
ATOM 576 O O . THR A 1 72 ? -3.529 -9.258 -11.941 1.00 89.81 72 THR A O 1
ATOM 579 N N . ASN A 1 73 ? -1.985 -10.796 -11.412 1.00 90.12 73 ASN A N 1
ATOM 580 C CA . ASN A 1 73 ? -2.752 -11.435 -10.343 1.00 90.12 73 ASN A CA 1
ATOM 581 C C . ASN A 1 73 ? -2.974 -10.539 -9.112 1.00 90.12 73 ASN A C 1
ATOM 583 O O . ASN A 1 73 ? -3.816 -10.879 -8.284 1.00 90.12 73 ASN A O 1
ATOM 587 N N . ILE A 1 74 ? -2.257 -9.416 -8.981 1.00 92.06 74 ILE A N 1
ATOM 588 C CA . I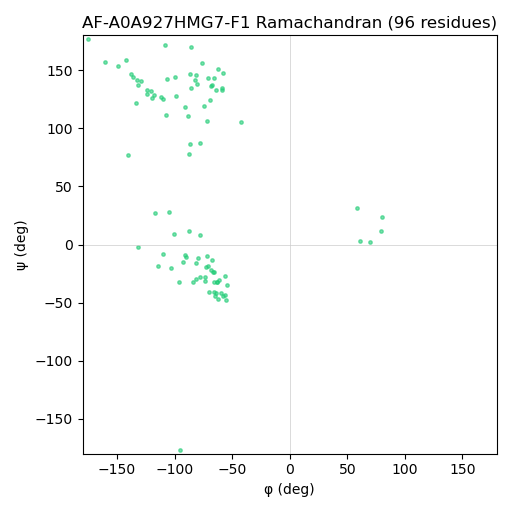LE A 1 74 ? -2.428 -8.486 -7.855 1.00 92.06 74 ILE A CA 1
ATOM 589 C C . ILE A 1 74 ? -3.068 -7.152 -8.247 1.00 92.06 74 ILE A C 1
ATOM 591 O O . ILE A 1 74 ? -3.416 -6.381 -7.363 1.00 92.06 74 ILE A O 1
ATOM 595 N N . ILE A 1 75 ? -3.267 -6.867 -9.540 1.00 90.19 75 ILE A N 1
ATOM 596 C CA . ILE A 1 75 ? -3.781 -5.562 -10.002 1.00 90.19 75 ILE A CA 1
ATOM 597 C C . ILE A 1 75 ? -5.128 -5.226 -9.355 1.00 90.19 75 ILE A C 1
ATOM 599 O O . ILE A 1 75 ? -5.315 -4.115 -8.872 1.00 90.19 75 ILE A O 1
ATOM 603 N N . ASN A 1 76 ? -6.038 -6.199 -9.273 1.00 92.38 76 ASN A N 1
ATOM 604 C CA . ASN A 1 76 ? -7.373 -5.997 -8.697 1.00 92.38 76 ASN A CA 1
ATOM 605 C C . ASN A 1 76 ? -7.367 -5.821 -7.169 1.00 92.38 76 ASN A C 1
ATOM 607 O O . ASN A 1 76 ? -8.395 -5.483 -6.591 1.00 92.38 76 ASN A O 1
ATOM 611 N N . ARG A 1 77 ? -6.227 -6.073 -6.519 1.00 94.69 77 ARG A N 1
ATOM 612 C CA . ARG A 1 77 ? -6.022 -5.894 -5.075 1.00 94.69 77 ARG A CA 1
ATOM 613 C C . ARG A 1 77 ? -5.522 -4.486 -4.739 1.00 94.69 77 ARG A C 1
ATOM 615 O O . ARG A 1 77 ? -5.460 -4.108 -3.575 1.00 94.69 77 ARG A O 1
ATOM 622 N N . LEU A 1 78 ? -5.141 -3.708 -5.754 1.00 95.50 78 LEU A N 1
ATOM 623 C CA . LEU A 1 78 ? -4.572 -2.376 -5.607 1.00 95.50 78 LEU A CA 1
ATOM 624 C C . LEU A 1 78 ? -5.594 -1.315 -6.020 1.00 95.50 78 LEU A C 1
ATOM 626 O O . LEU A 1 78 ? -6.316 -1.456 -7.002 1.00 95.50 78 LEU A O 1
ATOM 630 N N . THR A 1 79 ? -5.606 -0.200 -5.299 1.00 95.75 79 THR A N 1
ATOM 631 C CA . THR A 1 79 ? -6.327 1.017 -5.693 1.00 95.75 79 THR A CA 1
ATOM 632 C C . THR A 1 79 ? -5.617 1.741 -6.836 1.00 95.75 79 THR A C 1
ATOM 634 O O . THR A 1 79 ? -6.261 2.375 -7.668 1.00 95.75 79 THR A O 1
ATOM 637 N N . GLY A 1 80 ? -4.288 1.652 -6.896 1.00 92.19 80 GLY A N 1
ATOM 638 C CA . GLY A 1 80 ? -3.505 2.267 -7.958 1.00 92.19 80 GLY A CA 1
ATOM 639 C C . GLY A 1 80 ? -2.022 1.931 -7.888 1.00 92.19 80 GLY A C 1
ATOM 640 O O . GLY A 1 80 ? -1.554 1.257 -6.970 1.00 92.19 80 GLY A O 1
ATOM 641 N N . VAL A 1 81 ? -1.282 2.428 -8.876 1.00 90.31 81 VAL A N 1
ATOM 642 C CA . VAL A 1 81 ? 0.167 2.243 -9.000 1.00 90.31 81 VAL A CA 1
ATOM 643 C C . VAL A 1 81 ? 0.836 3.611 -9.085 1.00 90.31 81 VAL A C 1
ATOM 645 O O . VAL A 1 81 ? 0.394 4.481 -9.836 1.00 90.31 81 VAL A O 1
ATOM 648 N N . ILE A 1 82 ? 1.894 3.801 -8.304 1.00 87.00 82 ILE A N 1
ATOM 649 C CA . ILE A 1 82 ? 2.699 5.018 -8.231 1.00 87.00 82 ILE A CA 1
ATOM 650 C C . ILE A 1 82 ? 4.043 4.731 -8.905 1.00 87.00 82 ILE A C 1
ATOM 652 O O . ILE A 1 82 ? 4.851 3.966 -8.390 1.00 87.00 82 ILE A O 1
ATOM 656 N N . ASP A 1 83 ? 4.285 5.357 -10.052 1.00 86.25 83 ASP A N 1
ATOM 657 C CA . ASP A 1 83 ? 5.555 5.261 -10.779 1.00 86.25 83 ASP A CA 1
ATOM 658 C C . ASP A 1 83 ? 6.522 6.344 -10.285 1.00 86.25 83 ASP A C 1
ATOM 660 O O . ASP A 1 83 ? 6.307 7.533 -10.536 1.00 86.25 83 ASP A O 1
ATOM 664 N N . LEU A 1 84 ? 7.582 5.938 -9.580 1.00 79.31 84 LEU A N 1
ATOM 665 C CA . LEU A 1 84 ? 8.556 6.857 -8.984 1.00 79.31 84 LEU A CA 1
ATOM 666 C C . LEU A 1 84 ? 9.455 7.543 -10.025 1.00 79.31 84 LEU A C 1
ATOM 668 O O . LEU A 1 84 ? 10.006 8.612 -9.751 1.00 79.31 84 LEU A O 1
ATOM 672 N N . ASN A 1 85 ? 9.560 7.004 -11.245 1.00 76.56 85 ASN A N 1
ATOM 673 C CA . ASN A 1 85 ? 10.337 7.636 -12.321 1.00 76.56 85 ASN A CA 1
ATOM 674 C C . ASN A 1 85 ? 9.635 8.867 -12.887 1.00 76.56 85 ASN A C 1
ATOM 676 O O . ASN A 1 85 ? 10.272 9.803 -13.376 1.00 76.56 85 ASN A O 1
ATOM 680 N N . LYS A 1 86 ? 8.305 8.886 -12.815 1.00 69.19 86 LYS A N 1
ATOM 681 C CA . LYS A 1 86 ? 7.504 10.057 -13.145 1.00 69.19 86 LYS A CA 1
ATOM 682 C C . LYS A 1 86 ? 7.423 10.900 -11.885 1.00 69.19 86 LYS A C 1
ATOM 684 O O . LYS A 1 86 ? 6.482 10.735 -11.126 1.00 69.19 86 LYS A O 1
ATOM 689 N N . ARG A 1 87 ? 8.404 11.784 -11.637 1.00 55.09 87 ARG A N 1
ATOM 690 C CA . ARG A 1 87 ? 8.409 12.670 -10.450 1.00 55.09 87 ARG A CA 1
ATOM 691 C C . ARG A 1 87 ? 7.010 13.243 -10.191 1.00 55.09 87 ARG A C 1
ATOM 693 O O . ARG A 1 87 ? 6.570 14.159 -10.886 1.0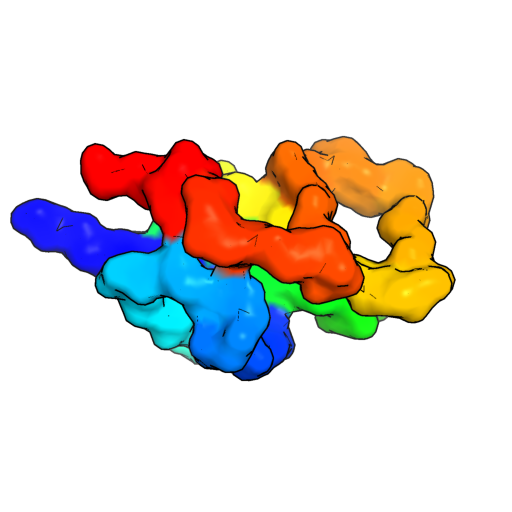0 55.09 87 ARG A O 1
ATOM 700 N N . ILE A 1 88 ? 6.323 12.737 -9.169 1.00 54.53 88 ILE A N 1
ATOM 701 C CA . ILE A 1 88 ? 4.989 13.210 -8.799 1.00 54.53 88 ILE A CA 1
ATOM 702 C C . ILE A 1 88 ? 5.162 14.383 -7.830 1.00 54.53 88 ILE A C 1
ATOM 704 O O . ILE A 1 88 ? 5.018 14.237 -6.622 1.00 54.53 88 ILE A O 1
ATOM 708 N N . GLN A 1 89 ? 5.485 15.571 -8.349 1.00 50.94 89 GLN A N 1
ATOM 709 C CA . GLN A 1 89 ? 5.610 16.779 -7.514 1.00 50.94 89 GLN A CA 1
ATOM 710 C C . GLN A 1 89 ? 4.259 17.328 -7.019 1.00 50.94 89 GLN A C 1
ATOM 712 O O . GLN A 1 89 ? 4.230 18.081 -6.054 1.00 50.94 89 GLN A O 1
ATOM 717 N N . THR A 1 90 ? 3.133 16.973 -7.654 1.00 47.78 90 THR A N 1
ATOM 718 C CA . THR A 1 90 ? 1.841 17.672 -7.437 1.00 47.78 90 THR A CA 1
ATOM 719 C C . THR A 1 90 ? 0.650 16.735 -7.182 1.00 4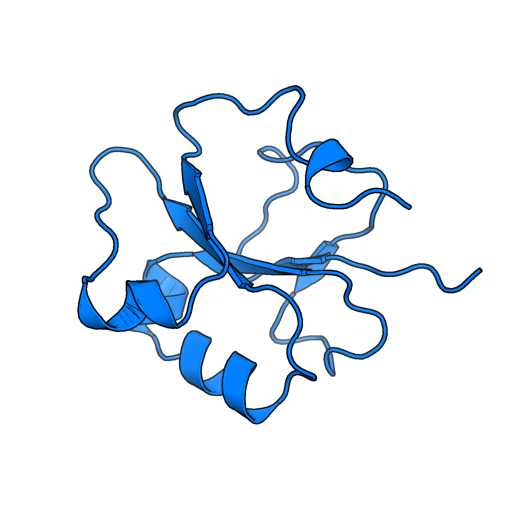7.78 90 THR A C 1
ATOM 721 O O . THR A 1 90 ? -0.472 17.193 -6.978 1.00 47.78 90 THR A O 1
ATOM 724 N N . GLY A 1 91 ? 0.856 15.416 -7.225 1.00 51.12 91 GLY A N 1
ATOM 725 C CA . GLY A 1 91 ? -0.237 14.434 -7.232 1.00 51.12 91 GLY A CA 1
ATOM 726 C C . GLY A 1 91 ? -0.597 13.843 -5.871 1.00 51.12 91 GLY A C 1
ATOM 727 O O . GLY A 1 91 ? -1.763 13.546 -5.638 1.00 51.12 91 GLY A O 1
ATOM 728 N N . PHE A 1 92 ? 0.357 13.687 -4.950 1.00 55.09 92 PHE A N 1
ATOM 729 C CA . PHE A 1 92 ? 0.110 12.879 -3.750 1.00 55.09 92 PHE A CA 1
ATOM 730 C C . PHE A 1 92 ? -0.873 13.514 -2.763 1.00 55.09 92 PHE A C 1
ATOM 732 O O . PHE A 1 92 ? -1.768 12.848 -2.250 1.00 55.09 92 PHE A O 1
ATOM 739 N N . SER A 1 93 ? -0.770 14.825 -2.559 1.00 54.69 93 SER A N 1
ATOM 740 C CA . SER A 1 93 ? -1.731 15.604 -1.773 1.00 54.69 93 SER A CA 1
ATOM 741 C C . SER A 1 93 ? -3.125 15.664 -2.415 1.00 54.69 93 SER A C 1
ATOM 743 O O . SER A 1 93 ? -4.108 15.826 -1.702 1.00 54.69 93 SER A O 1
ATOM 745 N N . ARG A 1 94 ? -3.245 15.470 -3.739 1.00 56.94 94 ARG A N 1
ATOM 746 C CA . ARG A 1 94 ? -4.542 15.339 -4.434 1.00 56.94 94 ARG A CA 1
ATOM 747 C C . ARG A 1 94 ? -5.147 13.941 -4.342 1.00 56.94 94 ARG A C 1
ATOM 749 O O . ARG A 1 94 ? -6.366 13.832 -4.380 1.00 56.94 94 ARG A O 1
ATOM 756 N N . LEU A 1 95 ? -4.327 12.893 -4.243 1.00 56.06 95 LEU A N 1
ATOM 757 C CA . LEU A 1 95 ? -4.814 11.518 -4.067 1.00 56.06 95 LEU A CA 1
ATOM 758 C C . LEU A 1 95 ? -5.491 11.325 -2.708 1.00 56.06 95 LEU A C 1
ATOM 760 O O . LEU A 1 95 ? -6.340 10.452 -2.558 1.00 56.06 95 LEU A O 1
ATOM 764 N N . PHE A 1 96 ? -5.140 12.166 -1.737 1.00 57.25 96 PHE A N 1
ATOM 765 C CA . PHE A 1 96 ? -5.673 12.097 -0.389 1.00 57.25 96 PHE A CA 1
ATOM 766 C C . PHE A 1 96 ? -5.936 13.513 0.152 1.00 57.25 96 PHE A C 1
ATOM 768 O O . PHE A 1 96 ? -5.133 14.010 0.947 1.00 57.25 96 PHE A O 1
ATOM 775 N N . PRO A 1 97 ? -7.017 14.190 -0.265 1.00 52.47 97 PRO A N 1
ATOM 776 C CA . PRO A 1 97 ? -7.409 15.465 0.334 1.00 52.47 97 PRO A CA 1
ATOM 777 C C . PRO A 1 97 ? -7.746 15.279 1.825 1.00 52.47 97 PRO A C 1
ATOM 779 O O . PRO A 1 97 ? -8.079 14.170 2.249 1.00 52.47 97 PRO A O 1
ATOM 782 N N . ASP A 1 98 ? -7.546 16.326 2.627 1.00 54.75 98 ASP A N 1
ATOM 783 C CA . ASP A 1 98 ? -7.900 16.352 4.059 1.00 54.75 98 ASP A CA 1
ATOM 784 C C . ASP A 1 98 ? -9.409 16.483 4.304 1.00 54.75 98 ASP A C 1
ATOM 786 O O . ASP A 1 98 ? -10.100 17.095 3.455 1.00 54.75 98 ASP A O 1
#

Radius of gyration: 12.72 Å; Cα contacts (8 Å, |Δi|>4): 139; chains: 1; bounding box: 22×29×29 Å